Protein AF-A0A1M3NHZ6-F1 (afdb_monomer)

Nearest PDB structures (foldseek):
  5gaj-assembly1_A  TM=6.232E-01  e=2.654E-01  synthetic construct
  7aoi-assembly1_XB  TM=3.826E-01  e=7.690E-02  Trypanosoma brucei
  3gfp-assembly1_A  TM=5.502E-01  e=5.438E-01  Saccharomyces cerevisiae
  8om7-assembly1_A  TM=4.793E-01  e=1.114E+00  Homo sapiens

Foldseek 3Di:
DAQLVVLVVQQEDSLLSVLVRVVLQDFFAEEEEEEAPPLCSVVNLVSSCVHRVAAEDEADDALVSVLVVLVVRLRGRHYYYYYDNDQVCPVVVNVVRVNDLVSLLSRFYKYKYWWWFAWQPVDPDPGTHIYIFIAGSVRHTRRDALQVVLVVCCVVNGGPLVRCVVTHPPND

Sequence (172 aa):
MTLHEELTNLGVMPEAATALQSAAARRAGMLIICGPAGVGKTTVAELVERYTGMRRLGDLRTQEEIVEVLRLAEGEAVVGVVRSGESFGLSSRWRDMDIPNELVERASVMTVTLRRLPKAPAFNATKDLLLAEVLGTDHAPLAGSLAEQAKTLVSAGLVTDEAARFHVPGYE

pLDDT: mean 89.76, std 8.9, range [50.12, 98.0]

Secondary structure (DSSP, 8-state):
--HHHHHHHTT--HHHHHHHHHHH--SSEEEEEE-STTS-HHHHHHHHHHHH-PEEEEEE-SHHHHHHHHHHHTTSEEEEEE--SSGGGHHHHHHHTT--HHHHHHTT-EEEEEEEEPPPTTS--SS-EEEEEEE-TTS-BSS--HHHHHHHHHHTTSS-HHHHHHHSTT--

Structure (mmCIF, N/CA/C/O backbone):
data_AF-A0A1M3NHZ6-F1
#
_entry.id   AF-A0A1M3NHZ6-F1
#
loop_
_atom_site.group_PDB
_atom_site.id
_atom_site.type_symbol
_atom_site.label_atom_id
_atom_site.label_alt_id
_atom_site.label_comp_id
_atom_site.label_asym_id
_atom_site.label_entity_id
_atom_site.label_seq_id
_atom_site.pdbx_PDB_ins_code
_atom_site.Cartn_x
_atom_site.Cartn_y
_atom_site.Cartn_z
_atom_site.occupancy
_atom_site.B_iso_or_equiv
_atom_site.auth_seq_id
_atom_site.auth_comp_id
_atom_site.auth_asym_id
_atom_site.auth_atom_id
_atom_site.pdbx_PDB_model_num
ATOM 1 N N . MET A 1 1 ? -17.258 -4.150 -13.089 1.00 77.44 1 MET A N 1
ATOM 2 C CA . MET A 1 1 ? -15.829 -3.842 -12.949 1.00 77.44 1 MET A CA 1
ATOM 3 C C . MET A 1 1 ? -15.465 -3.982 -11.484 1.00 77.44 1 MET A C 1
ATOM 5 O O . MET A 1 1 ? -16.181 -3.423 -10.658 1.00 77.44 1 MET A O 1
ATOM 9 N N . THR A 1 2 ? -14.470 -4.798 -11.159 1.00 93.31 2 THR A N 1
ATOM 10 C CA . THR A 1 2 ? -14.018 -5.077 -9.785 1.00 93.31 2 THR A CA 1
ATOM 11 C C . THR A 1 2 ? -12.770 -4.264 -9.437 1.00 93.31 2 THR A C 1
ATOM 13 O O . THR A 1 2 ? -12.107 -3.726 -10.325 1.00 93.31 2 THR A O 1
ATOM 16 N N . LEU A 1 3 ? -12.423 -4.190 -8.145 1.00 95.88 3 LEU A N 1
ATOM 17 C CA . LEU A 1 3 ? -11.155 -3.592 -7.713 1.00 95.88 3 LEU A CA 1
ATOM 18 C C . LEU A 1 3 ? -9.961 -4.323 -8.343 1.00 95.88 3 LEU A C 1
ATOM 20 O O . LEU A 1 3 ? -9.038 -3.675 -8.827 1.00 95.88 3 LEU A O 1
ATOM 24 N N . HIS A 1 4 ? -9.999 -5.658 -8.371 1.00 95.81 4 HIS A N 1
ATOM 25 C CA . HIS A 1 4 ? -8.975 -6.484 -9.005 1.00 95.81 4 HIS A CA 1
ATOM 26 C C . HIS A 1 4 ? -8.746 -6.087 -10.471 1.00 95.81 4 HIS A C 1
ATOM 28 O O . HIS A 1 4 ? -7.614 -5.793 -10.845 1.00 95.81 4 HIS A O 1
ATOM 34 N N . GLU A 1 5 ? -9.812 -6.004 -11.274 1.00 95.19 5 GLU A N 1
ATOM 35 C CA . GLU A 1 5 ? -9.722 -5.633 -12.696 1.00 95.19 5 GLU A CA 1
ATOM 36 C C . GLU A 1 5 ? -9.070 -4.254 -12.889 1.00 95.19 5 GLU A C 1
ATOM 38 O O . GLU A 1 5 ? -8.181 -4.098 -13.727 1.00 95.19 5 GLU A O 1
ATOM 43 N N . GLU A 1 6 ? -9.444 -3.261 -12.080 1.00 95.38 6 GLU A N 1
ATOM 44 C CA . GLU A 1 6 ? -8.861 -1.917 -12.165 1.00 95.38 6 GLU A CA 1
ATOM 45 C C . GLU A 1 6 ? -7.396 -1.860 -11.733 1.00 95.38 6 GLU A C 1
ATOM 47 O O . GLU A 1 6 ? -6.594 -1.157 -12.351 1.00 95.38 6 GLU A O 1
ATOM 52 N N . LEU A 1 7 ? -7.013 -2.608 -10.698 1.00 94.75 7 LEU A N 1
ATOM 53 C CA . LEU A 1 7 ? -5.616 -2.701 -1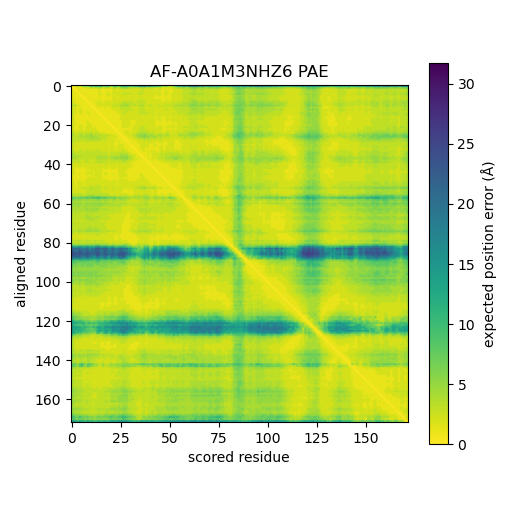0.274 1.00 94.75 7 LEU A CA 1
ATOM 54 C C . LEU A 1 7 ? -4.761 -3.357 -11.358 1.00 94.75 7 LEU A C 1
ATOM 56 O O . LEU A 1 7 ? -3.682 -2.854 -11.678 1.00 94.75 7 LEU A O 1
ATOM 60 N N . THR A 1 8 ? -5.254 -4.424 -11.983 1.00 92.62 8 THR A N 1
ATOM 61 C CA . THR A 1 8 ? -4.568 -5.057 -13.113 1.00 92.62 8 THR A CA 1
ATOM 62 C C . THR A 1 8 ? -4.462 -4.106 -14.310 1.00 92.62 8 THR A C 1
ATOM 64 O O . THR A 1 8 ? -3.395 -4.013 -14.915 1.00 92.62 8 THR A O 1
ATOM 67 N N . ASN A 1 9 ? -5.485 -3.286 -14.588 1.00 90.19 9 ASN A N 1
ATOM 68 C CA . ASN A 1 9 ? -5.430 -2.223 -15.608 1.00 90.19 9 ASN A CA 1
ATOM 69 C C . ASN A 1 9 ? -4.406 -1.110 -15.290 1.00 90.19 9 ASN A C 1
ATOM 71 O O . ASN A 1 9 ? -3.936 -0.406 -16.195 1.00 90.19 9 ASN A O 1
ATOM 75 N N . LEU A 1 10 ? -4.052 -0.927 -14.014 1.00 88.75 10 LEU A N 1
ATOM 76 C CA . LEU A 1 10 ? -2.955 -0.058 -13.573 1.00 88.75 10 LEU A CA 1
ATOM 77 C C . LEU A 1 10 ? -1.573 -0.725 -13.646 1.00 88.75 10 LEU A C 1
ATOM 79 O O . LEU A 1 10 ? -0.576 -0.056 -13.372 1.00 88.75 10 LEU A O 1
ATOM 83 N N . GLY A 1 11 ? -1.502 -1.998 -14.040 1.00 87.75 11 GLY A N 1
ATOM 84 C CA . GLY A 1 11 ? -0.262 -2.761 -14.144 1.00 87.75 11 GLY A CA 1
ATOM 85 C C . GLY A 1 11 ? 0.144 -3.473 -12.855 1.00 87.75 11 GLY A C 1
ATOM 86 O O . GLY A 1 11 ? 1.319 -3.813 -12.726 1.00 87.75 11 GLY A O 1
ATOM 87 N N . VAL A 1 12 ? -0.787 -3.676 -11.912 1.00 91.88 12 VAL A N 1
ATOM 88 C CA . VAL A 1 12 ? -0.578 -4.522 -10.726 1.00 91.88 12 VAL A CA 1
ATOM 89 C C . VAL A 1 12 ? -0.678 -5.994 -11.107 1.00 91.88 12 VAL A C 1
ATOM 91 O O . VAL A 1 12 ? -1.602 -6.393 -11.816 1.00 91.88 12 VAL A O 1
ATOM 94 N N . MET A 1 13 ? 0.262 -6.809 -10.619 1.00 90.12 13 MET A N 1
ATOM 95 C CA . MET A 1 13 ? 0.233 -8.256 -10.844 1.00 90.12 13 MET A CA 1
ATOM 96 C C . MET A 1 13 ? -1.063 -8.879 -10.286 1.00 90.12 13 MET A C 1
ATOM 98 O O . MET A 1 13 ? -1.511 -8.466 -9.211 1.00 90.12 13 MET A O 1
ATOM 102 N N . PRO A 1 14 ? -1.679 -9.862 -10.971 1.00 91.81 14 PRO A N 1
ATOM 103 C CA . PRO A 1 14 ? -2.973 -10.426 -10.570 1.00 91.81 14 PRO A CA 1
ATOM 104 C C . PRO A 1 14 ? -3.022 -10.960 -9.131 1.00 91.81 14 PRO A C 1
ATOM 106 O O . PRO A 1 14 ? -4.024 -10.789 -8.433 1.00 91.81 14 PRO A O 1
ATOM 109 N N . GLU A 1 15 ? -1.941 -11.571 -8.653 1.00 92.69 15 GLU A N 1
ATOM 110 C CA . GLU A 1 15 ? -1.830 -12.116 -7.298 1.00 92.69 15 GLU A CA 1
ATOM 111 C C . GLU A 1 15 ? -1.852 -10.988 -6.258 1.00 92.69 15 GLU A C 1
ATOM 113 O O . GLU A 1 15 ? -2.605 -11.041 -5.285 1.00 92.69 15 GLU A O 1
ATOM 118 N N . ALA A 1 16 ? -1.101 -9.912 -6.507 1.00 94.00 16 ALA A N 1
ATOM 119 C CA . ALA A 1 16 ? -1.094 -8.722 -5.662 1.00 94.00 16 ALA A CA 1
ATOM 120 C C . ALA A 1 16 ? -2.439 -7.976 -5.699 1.00 94.00 16 ALA A C 1
ATOM 122 O O . ALA A 1 16 ? -2.921 -7.517 -4.663 1.00 94.00 16 ALA A O 1
ATOM 123 N N . ALA A 1 17 ? -3.086 -7.897 -6.866 1.00 95.94 17 ALA A N 1
ATOM 124 C CA . ALA A 1 17 ? -4.421 -7.320 -7.011 1.00 95.94 17 ALA A CA 1
ATOM 125 C C . ALA A 1 17 ? -5.471 -8.126 -6.227 1.00 95.94 17 ALA A C 1
ATOM 127 O O . ALA A 1 17 ? -6.327 -7.548 -5.557 1.00 95.94 17 ALA A O 1
ATOM 128 N N . THR A 1 18 ? -5.374 -9.458 -6.254 1.00 96.44 18 THR A N 1
ATOM 129 C CA . THR A 1 18 ? -6.203 -10.360 -5.440 1.00 96.44 18 THR A CA 1
ATOM 130 C C . THR A 1 18 ? -5.969 -10.139 -3.949 1.00 96.44 18 THR A C 1
ATOM 132 O O . THR A 1 18 ? -6.935 -9.971 -3.207 1.00 96.44 18 THR A O 1
ATOM 135 N N . ALA A 1 19 ? -4.712 -10.074 -3.502 1.00 95.94 19 ALA A N 1
ATOM 136 C CA . ALA A 1 19 ? -4.391 -9.813 -2.101 1.00 95.94 19 ALA A CA 1
ATOM 137 C C . ALA A 1 19 ? -4.902 -8.445 -1.636 1.00 95.94 19 ALA A C 1
ATOM 139 O O . ALA A 1 19 ? -5.468 -8.348 -0.552 1.00 95.94 19 ALA A O 1
ATOM 140 N N . LEU A 1 20 ? -4.771 -7.401 -2.458 1.00 96.62 20 LEU A N 1
ATOM 141 C CA . LEU A 1 20 ? -5.256 -6.061 -2.127 1.00 96.62 20 LEU A CA 1
ATOM 142 C C . LEU A 1 20 ? -6.789 -6.019 -2.072 1.00 96.62 20 LEU A C 1
ATOM 144 O O . LEU A 1 20 ? -7.343 -5.430 -1.147 1.00 96.62 20 LEU A O 1
ATOM 148 N N . GLN A 1 21 ? -7.482 -6.691 -2.997 1.00 96.50 21 GLN A N 1
ATOM 149 C CA . GLN A 1 21 ? -8.941 -6.813 -2.953 1.00 96.50 21 GLN A CA 1
ATOM 150 C C . GLN A 1 21 ? -9.414 -7.557 -1.701 1.00 96.50 21 GLN A C 1
ATOM 152 O O . GLN A 1 21 ? -10.309 -7.073 -1.010 1.00 96.50 21 GLN A O 1
ATOM 157 N N . SER A 1 22 ? -8.803 -8.701 -1.386 1.00 94.94 22 SER A N 1
ATOM 158 C CA . SER A 1 22 ? -9.117 -9.478 -0.182 1.00 94.94 22 SER A CA 1
ATOM 159 C C . SER A 1 22 ? -8.814 -8.695 1.089 1.00 94.94 22 SER A C 1
ATOM 161 O O . SER A 1 22 ? -9.619 -8.692 2.014 1.00 94.94 22 SER A O 1
ATOM 163 N N . ALA A 1 23 ? -7.691 -7.973 1.115 1.00 95.12 23 ALA A N 1
ATOM 164 C CA . ALA A 1 23 ? -7.357 -7.071 2.198 1.00 95.12 23 ALA A CA 1
ATOM 165 C C . ALA A 1 23 ? -8.474 -6.031 2.350 1.00 95.12 23 ALA A C 1
ATOM 167 O O . ALA A 1 23 ? -9.058 -5.938 3.421 1.00 95.12 23 ALA A O 1
ATOM 168 N N . ALA A 1 24 ? -8.839 -5.306 1.296 1.00 95.75 24 ALA A N 1
ATOM 169 C CA . ALA A 1 24 ? -9.853 -4.257 1.356 1.00 95.75 24 ALA A CA 1
ATOM 170 C C . ALA A 1 24 ? -11.291 -4.758 1.632 1.00 95.75 24 ALA A C 1
ATOM 172 O O . ALA A 1 24 ? -12.156 -3.960 1.993 1.00 95.75 24 ALA A O 1
ATOM 173 N N . ALA A 1 25 ? -11.560 -6.061 1.511 1.00 93.44 25 ALA A N 1
ATOM 174 C CA . ALA A 1 25 ? -12.845 -6.685 1.824 1.00 93.44 25 ALA A CA 1
ATOM 175 C C . ALA A 1 25 ? -13.021 -6.925 3.338 1.00 93.44 25 ALA A C 1
ATOM 177 O O . ALA A 1 25 ? -13.111 -8.060 3.807 1.00 93.44 25 ALA A O 1
ATOM 178 N N . ARG A 1 26 ? -13.082 -5.844 4.123 1.00 92.88 26 ARG A N 1
ATOM 179 C CA . ARG A 1 26 ? -13.210 -5.889 5.590 1.00 92.88 26 ARG A CA 1
ATOM 180 C C . ARG A 1 26 ? -14.290 -4.940 6.107 1.00 92.88 26 ARG A C 1
ATOM 182 O O . ARG A 1 26 ? -14.584 -3.927 5.483 1.00 92.88 26 ARG A O 1
ATOM 189 N N . ARG A 1 27 ? -14.873 -5.265 7.268 1.00 94.12 27 ARG A N 1
ATOM 190 C CA . ARG A 1 27 ? -15.905 -4.434 7.929 1.00 94.12 27 ARG A CA 1
ATOM 191 C C . ARG A 1 27 ? -15.320 -3.342 8.827 1.00 94.12 27 ARG A C 1
ATOM 193 O O . ARG A 1 27 ? -15.955 -2.310 8.998 1.00 94.12 27 ARG A O 1
ATOM 200 N N . ALA A 1 28 ? -14.135 -3.589 9.374 1.00 97.38 28 ALA A N 1
ATOM 201 C CA . ALA A 1 28 ? -13.361 -2.662 10.187 1.00 97.38 28 ALA A CA 1
ATOM 202 C C . ALA A 1 28 ? -11.866 -2.885 9.926 1.00 97.38 2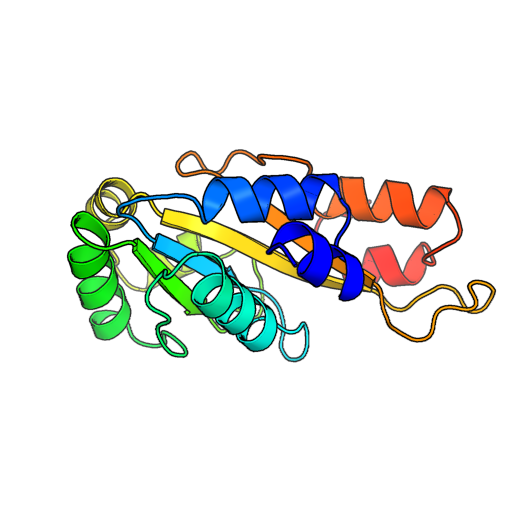8 ALA A C 1
ATOM 204 O O . ALA A 1 28 ? -11.481 -3.913 9.358 1.00 97.38 28 ALA A O 1
ATOM 205 N N . GLY A 1 29 ? -11.044 -1.927 10.328 1.00 97.50 29 GLY A N 1
ATOM 206 C CA . GLY A 1 29 ? -9.593 -1.978 10.251 1.00 97.50 29 GLY A CA 1
ATOM 207 C C . GLY A 1 29 ? -9.005 -1.080 9.168 1.00 97.50 29 GLY A C 1
ATOM 208 O O . GLY A 1 29 ? -9.693 -0.584 8.270 1.00 97.50 29 GLY A O 1
ATOM 209 N N . MET A 1 30 ? -7.692 -0.884 9.235 1.00 96.31 30 MET A N 1
ATOM 210 C CA . MET A 1 30 ? -6.992 0.108 8.424 1.00 96.31 30 MET A CA 1
ATOM 211 C C . MET A 1 30 ? -6.177 -0.518 7.289 1.00 96.31 30 MET A C 1
ATOM 213 O O . MET A 1 30 ? -5.438 -1.484 7.478 1.00 96.31 30 MET A O 1
ATOM 217 N N . LEU A 1 31 ? -6.284 0.046 6.086 1.00 95.94 31 LEU A N 1
ATOM 218 C CA . LEU A 1 31 ? -5.346 -0.196 4.990 1.00 95.94 31 LEU A CA 1
ATOM 219 C C . LEU A 1 31 ? -4.471 1.045 4.809 1.00 95.94 31 LEU A C 1
ATOM 221 O O . LEU A 1 31 ? -4.989 2.138 4.585 1.00 95.94 31 LEU A O 1
ATOM 225 N N . ILE A 1 32 ? -3.153 0.895 4.879 1.00 93.94 32 ILE A N 1
ATOM 226 C CA . ILE A 1 32 ? -2.220 1.995 4.610 1.00 93.94 32 ILE A CA 1
ATOM 227 C C . ILE A 1 32 ? -1.511 1.758 3.305 1.00 93.94 32 ILE A C 1
ATOM 229 O O . ILE A 1 32 ? -0.891 0.720 3.122 1.00 93.94 32 ILE A O 1
ATOM 233 N N . ILE A 1 33 ? -1.524 2.762 2.439 1.00 93.75 33 ILE A N 1
ATOM 234 C CA . ILE A 1 33 ? -0.774 2.741 1.192 1.00 93.75 33 ILE A CA 1
ATOM 235 C C . ILE A 1 33 ? 0.470 3.617 1.342 1.00 93.75 33 ILE A C 1
ATOM 237 O O . ILE A 1 33 ? 0.381 4.815 1.628 1.00 93.75 33 ILE A O 1
ATOM 241 N N . CYS A 1 34 ? 1.644 3.030 1.124 1.00 90.62 34 CYS A N 1
ATOM 242 C CA . CYS A 1 34 ? 2.940 3.688 1.264 1.00 90.62 34 CYS A CA 1
ATOM 243 C C . CYS A 1 34 ? 3.849 3.446 0.044 1.00 90.62 34 CYS A C 1
ATOM 245 O O . CYS A 1 34 ? 3.525 2.693 -0.876 1.00 90.62 34 CYS A O 1
ATOM 247 N N . GLY A 1 35 ? 4.977 4.161 -0.005 1.00 88.94 35 GLY A N 1
ATOM 248 C CA . GLY A 1 35 ? 5.934 4.139 -1.115 1.00 88.94 35 GLY A CA 1
ATOM 249 C C . GLY A 1 35 ? 6.331 5.539 -1.617 1.00 88.94 35 GLY A C 1
ATOM 250 O O . GLY A 1 35 ? 5.738 6.540 -1.192 1.00 88.94 35 GLY A O 1
ATOM 251 N N . PRO A 1 36 ? 7.300 5.633 -2.551 1.00 87.12 36 PRO A N 1
ATOM 252 C CA . PRO A 1 36 ? 7.871 6.889 -3.031 1.00 87.12 36 PRO A CA 1
ATOM 253 C C . PRO A 1 36 ? 6.850 7.864 -3.630 1.00 87.12 36 PRO A C 1
ATOM 255 O O . PRO A 1 36 ? 5.691 7.534 -3.907 1.00 87.12 36 PRO A O 1
ATOM 258 N N . ALA A 1 37 ? 7.268 9.111 -3.839 1.00 86.19 37 ALA A N 1
ATOM 259 C CA . ALA A 1 37 ? 6.465 10.081 -4.580 1.00 86.19 37 ALA A CA 1
ATOM 260 C C . ALA A 1 37 ? 6.188 9.583 -6.015 1.00 86.19 37 ALA A C 1
ATOM 262 O O . ALA A 1 37 ? 7.006 8.889 -6.608 1.00 86.19 37 ALA A O 1
ATOM 263 N N . GLY A 1 38 ? 5.012 9.905 -6.564 1.00 86.88 38 GLY A N 1
ATOM 264 C CA . GLY A 1 38 ? 4.665 9.578 -7.956 1.00 86.88 38 GLY A CA 1
ATOM 265 C C . GLY A 1 38 ? 4.277 8.119 -8.251 1.00 86.88 38 GLY A C 1
ATOM 266 O O . GLY A 1 38 ? 3.859 7.824 -9.366 1.00 86.88 38 GLY A O 1
ATOM 267 N N . VAL A 1 39 ? 4.326 7.195 -7.282 1.00 89.75 39 VAL A N 1
ATOM 268 C CA . VAL A 1 39 ? 3.989 5.777 -7.555 1.00 89.75 39 VAL A CA 1
ATOM 269 C C . VAL A 1 39 ? 2.487 5.502 -7.723 1.00 89.75 39 VAL A C 1
ATOM 271 O O . VAL A 1 39 ? 2.125 4.463 -8.261 1.00 89.75 39 VAL A O 1
ATOM 274 N N . GLY A 1 40 ? 1.608 6.441 -7.351 1.00 91.38 40 GLY A N 1
ATOM 275 C CA . GLY A 1 40 ? 0.150 6.302 -7.515 1.00 91.38 40 GLY A CA 1
ATOM 276 C C . GLY A 1 40 ? -0.619 5.908 -6.248 1.00 91.38 40 GLY A C 1
ATOM 277 O O . GLY A 1 40 ? -1.719 5.380 -6.348 1.00 91.38 40 GLY A O 1
ATOM 278 N N . LYS A 1 41 ? -0.073 6.177 -5.052 1.00 93.25 41 LYS A N 1
ATOM 279 C CA . LYS A 1 41 ? -0.713 5.838 -3.762 1.00 93.25 41 LYS A CA 1
ATOM 280 C C . LYS A 1 41 ? -2.148 6.357 -3.637 1.00 93.25 41 LYS A C 1
ATOM 282 O O . LYS A 1 41 ? -3.046 5.593 -3.307 1.00 93.25 41 LYS A O 1
ATOM 287 N N . THR A 1 42 ? -2.358 7.640 -3.935 1.00 93.69 42 THR A N 1
ATOM 288 C CA . THR A 1 42 ? -3.681 8.279 -3.878 1.00 93.69 42 THR A CA 1
ATOM 289 C C . THR A 1 42 ? -4.648 7.645 -4.872 1.00 93.69 42 THR A C 1
ATOM 291 O O . THR A 1 42 ? -5.777 7.353 -4.506 1.00 93.69 42 THR A O 1
ATOM 294 N N . THR A 1 43 ? -4.180 7.332 -6.084 1.00 94.81 43 THR A N 1
ATOM 295 C CA . THR A 1 43 ? -4.978 6.635 -7.100 1.00 94.81 43 THR A CA 1
ATOM 296 C C . THR A 1 43 ? -5.434 5.262 -6.610 1.00 94.81 43 THR A C 1
ATOM 298 O O . THR A 1 43 ? -6.604 4.925 -6.744 1.00 94.81 43 THR A O 1
ATOM 301 N N . VAL A 1 44 ? -4.547 4.477 -5.989 1.00 95.88 44 VAL A N 1
ATOM 302 C CA . VAL A 1 44 ? -4.928 3.173 -5.423 1.00 95.88 44 VAL A CA 1
ATOM 303 C C . VAL A 1 44 ? -5.894 3.342 -4.242 1.00 95.88 44 VAL A C 1
ATOM 305 O O . VAL A 1 44 ? -6.869 2.602 -4.164 1.00 95.88 44 VAL A O 1
ATOM 308 N N . ALA A 1 45 ? -5.697 4.338 -3.371 1.00 96.69 45 ALA A N 1
ATOM 309 C CA . ALA A 1 45 ? -6.626 4.625 -2.270 1.00 96.69 45 ALA A CA 1
ATOM 310 C C . ALA A 1 45 ? -8.038 4.975 -2.775 1.00 96.69 45 ALA A C 1
ATOM 312 O O . ALA A 1 45 ? -9.027 4.511 -2.215 1.00 96.69 45 ALA A O 1
ATOM 313 N N . GLU A 1 46 ? -8.133 5.777 -3.838 1.00 96.62 46 GLU A N 1
ATOM 314 C CA . GLU A 1 46 ? -9.400 6.146 -4.483 1.00 96.62 46 GLU A CA 1
ATOM 315 C C . GLU A 1 46 ? -10.104 4.938 -5.107 1.00 96.62 46 GLU A C 1
ATOM 317 O O . GLU A 1 46 ? -11.327 4.830 -5.022 1.00 96.62 46 GLU A O 1
ATOM 322 N N . LEU A 1 47 ? -9.351 4.014 -5.716 1.00 97.12 47 LEU A N 1
ATOM 323 C CA . LEU A 1 47 ? -9.917 2.760 -6.212 1.00 97.12 47 LEU A CA 1
ATOM 324 C C . LEU A 1 47 ? -10.450 1.905 -5.059 1.00 97.12 47 LEU A C 1
ATOM 326 O O . LEU A 1 47 ? -11.569 1.406 -5.150 1.00 97.12 47 LEU A O 1
ATOM 330 N N . VAL A 1 48 ? -9.694 1.768 -3.968 1.00 97.44 48 VAL A N 1
ATOM 331 C CA . VAL A 1 48 ? -10.145 1.025 -2.782 1.00 97.44 48 VAL A CA 1
ATOM 332 C C . VAL A 1 48 ? -11.470 1.592 -2.272 1.00 97.44 48 VAL A C 1
ATOM 334 O O . VAL A 1 48 ? -12.451 0.859 -2.210 1.00 97.44 48 VAL A O 1
ATOM 337 N N . GLU A 1 49 ? -11.547 2.898 -2.016 1.00 96.88 49 GLU A N 1
ATOM 338 C CA . GLU A 1 49 ? -12.786 3.562 -1.586 1.00 96.88 49 GLU A CA 1
ATOM 339 C C . GLU A 1 49 ? -13.952 3.305 -2.542 1.00 96.88 49 GLU A C 1
ATOM 341 O O . GLU A 1 49 ? -15.024 2.867 -2.120 1.00 96.88 49 GLU A O 1
ATOM 346 N N . ARG A 1 50 ? -13.732 3.523 -3.842 1.00 96.69 50 ARG A N 1
ATOM 347 C CA . ARG A 1 50 ? -14.768 3.380 -4.869 1.00 96.69 50 ARG A CA 1
ATOM 348 C C . ARG A 1 50 ? -15.349 1.969 -4.936 1.00 96.69 50 ARG A C 1
ATOM 350 O O . ARG A 1 50 ? -16.544 1.832 -5.182 1.00 96.69 50 ARG A O 1
ATOM 357 N N . TYR A 1 51 ? -14.516 0.941 -4.786 1.00 96.69 51 TYR A N 1
ATOM 358 C CA . TYR A 1 51 ? -14.918 -0.446 -5.039 1.00 96.69 51 TYR A CA 1
ATOM 359 C C . TYR A 1 51 ? -15.239 -1.254 -3.783 1.00 96.69 51 TYR A C 1
ATOM 361 O O . TYR A 1 51 ? -15.911 -2.276 -3.903 1.00 96.69 51 TYR A O 1
ATOM 369 N N . THR A 1 52 ? -14.791 -0.832 -2.599 1.00 95.25 52 THR A N 1
ATOM 370 C CA . THR A 1 52 ? -15.057 -1.564 -1.347 1.00 95.25 52 THR A CA 1
ATOM 371 C C . THR A 1 52 ? -15.887 -0.777 -0.343 1.00 95.25 52 THR A C 1
ATOM 373 O O . THR A 1 52 ? -16.359 -1.355 0.632 1.00 95.25 52 THR A O 1
ATOM 376 N N . GLY A 1 53 ? -16.089 0.525 -0.565 1.00 92.88 53 GLY A N 1
ATOM 377 C CA . GLY A 1 53 ? -16.783 1.400 0.378 1.00 92.88 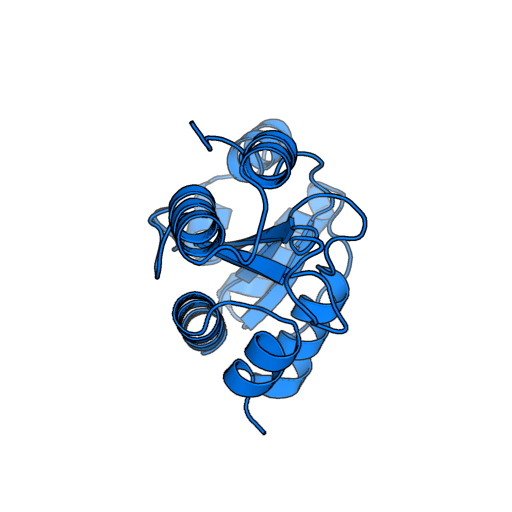53 GLY A CA 1
ATOM 378 C C . GLY A 1 53 ? -15.961 1.729 1.626 1.00 92.88 53 GLY A C 1
ATOM 379 O O . GLY A 1 53 ? -16.489 2.355 2.543 1.00 92.88 53 GLY A O 1
ATOM 380 N N . MET A 1 54 ? -14.682 1.334 1.675 1.00 96.81 54 MET A N 1
ATOM 381 C CA . MET A 1 54 ? -13.767 1.792 2.719 1.00 96.81 54 MET A CA 1
ATOM 382 C C . MET A 1 54 ? -13.677 3.315 2.694 1.00 96.81 54 MET A C 1
ATOM 384 O O . MET A 1 54 ? -13.491 3.923 1.640 1.00 96.81 54 MET A O 1
ATOM 388 N N . ARG A 1 55 ? -13.751 3.942 3.864 1.00 97.06 55 ARG A N 1
ATOM 389 C CA . ARG A 1 55 ? -13.640 5.394 3.973 1.00 97.06 55 ARG A CA 1
ATOM 390 C C . ARG A 1 55 ? -12.206 5.816 3.685 1.00 97.06 55 ARG A C 1
ATOM 392 O O . ARG A 1 55 ? -11.286 5.442 4.418 1.00 97.06 55 ARG A O 1
ATOM 399 N N . ARG A 1 56 ? -12.000 6.617 2.639 1.00 96.31 56 ARG A N 1
ATOM 400 C CA . ARG A 1 56 ? -10.675 7.160 2.351 1.00 96.31 56 ARG A CA 1
ATOM 401 C C . ARG A 1 56 ? -10.342 8.308 3.284 1.00 96.31 56 ARG A C 1
ATOM 403 O O . ARG A 1 56 ? -11.117 9.238 3.491 1.00 96.31 56 ARG A O 1
ATOM 410 N N . LEU A 1 57 ? -9.134 8.240 3.802 1.00 92.56 57 LEU A N 1
ATOM 411 C CA . LEU A 1 57 ? -8.485 9.263 4.589 1.00 92.56 57 LEU A CA 1
ATOM 412 C C . LEU A 1 57 ? -7.425 9.940 3.719 1.00 92.56 57 LEU A C 1
ATOM 414 O O . LEU A 1 57 ? -6.952 9.382 2.724 1.00 92.56 57 LEU A O 1
ATOM 418 N N . GLY A 1 58 ? -7.088 11.179 4.066 1.00 84.06 58 GLY A N 1
ATOM 419 C CA . GLY A 1 58 ? -6.081 11.952 3.347 1.00 84.06 58 GLY A CA 1
ATOM 420 C C . GLY A 1 58 ? -4.655 11.419 3.531 1.00 84.06 58 GLY A C 1
ATOM 421 O O . GLY A 1 58 ? -4.418 10.292 3.969 1.00 84.06 58 GLY A O 1
ATOM 422 N N . ASP A 1 59 ? -3.688 12.274 3.200 1.00 87.81 59 ASP A N 1
ATOM 423 C CA . ASP A 1 59 ? -2.292 12.048 3.573 1.00 87.81 59 ASP A CA 1
ATOM 424 C C . ASP A 1 59 ? -2.163 12.159 5.101 1.00 87.81 59 ASP A C 1
ATOM 426 O O . ASP A 1 59 ? -2.295 13.261 5.629 1.00 87.81 59 ASP A O 1
ATOM 430 N N . LEU A 1 60 ? -1.862 11.058 5.790 1.00 89.00 60 LEU A N 1
ATOM 431 C CA . LEU A 1 60 ? -1.613 11.048 7.236 1.00 89.00 60 LEU A CA 1
ATOM 432 C C . LEU A 1 60 ? -0.175 11.493 7.511 1.00 89.00 60 LEU A C 1
ATOM 434 O O . LEU A 1 60 ? 0.774 10.923 6.953 1.00 89.00 60 LEU A O 1
ATOM 438 N N . ARG A 1 61 ? -0.001 12.537 8.327 1.00 84.44 61 ARG A N 1
ATOM 439 C CA . ARG A 1 61 ? 1.285 13.231 8.498 1.00 84.44 61 ARG A CA 1
ATOM 440 C C . ARG A 1 61 ? 1.714 13.349 9.946 1.00 84.44 61 ARG A C 1
ATOM 442 O O . ARG A 1 61 ? 2.912 13.237 10.207 1.00 84.44 61 ARG A O 1
ATOM 449 N N . THR A 1 62 ? 0.779 13.608 10.851 1.00 88.31 62 THR A N 1
ATOM 450 C CA . THR A 1 62 ? 1.079 13.846 12.266 1.00 88.31 62 THR A CA 1
ATOM 451 C C . THR A 1 62 ? 0.757 12.623 13.119 1.00 88.31 62 THR A C 1
ATOM 453 O O . THR A 1 62 ? -0.006 11.744 12.719 1.00 88.31 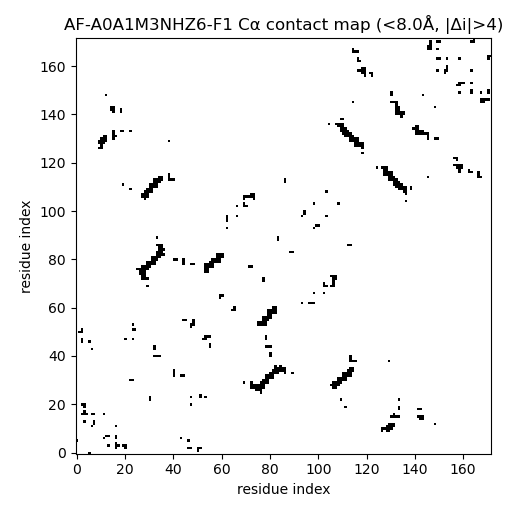62 THR A O 1
ATOM 456 N N . GLN A 1 63 ? 1.362 12.554 14.306 1.00 91.25 63 GLN A N 1
ATOM 457 C CA . GLN A 1 63 ? 1.067 11.503 15.282 1.00 91.25 63 GLN A CA 1
ATOM 458 C C . GLN A 1 63 ? -0.404 11.549 15.701 1.00 91.25 63 GLN A C 1
ATOM 460 O O . GLN A 1 63 ? -1.060 10.513 15.731 1.00 91.25 63 GLN A O 1
ATOM 465 N N . GLU A 1 64 ? -0.926 12.746 15.969 1.00 92.38 64 GLU A N 1
ATOM 466 C CA . GLU A 1 64 ? -2.316 12.968 16.374 1.00 92.38 64 GLU A CA 1
ATOM 467 C C . GLU A 1 64 ? -3.301 12.442 15.321 1.00 92.38 64 GLU A C 1
ATOM 469 O O . GLU A 1 64 ? -4.160 11.626 15.650 1.00 92.38 64 GLU A O 1
ATOM 474 N N . GLU A 1 65 ? -3.107 12.803 14.044 1.00 91.94 65 GLU A N 1
ATOM 475 C CA . GLU A 1 65 ? -3.928 12.318 12.925 1.00 91.94 65 GLU A CA 1
ATOM 476 C C . GLU A 1 65 ? -3.924 10.788 12.843 1.00 91.94 65 GLU A C 1
ATOM 478 O O . GLU A 1 65 ? -4.967 10.161 12.660 1.00 91.94 65 GLU A O 1
ATOM 483 N N . ILE A 1 66 ? -2.747 10.168 12.977 1.00 92.50 66 ILE A N 1
ATOM 484 C CA . ILE A 1 66 ? -2.621 8.712 12.896 1.00 92.50 66 ILE A CA 1
ATOM 485 C C . ILE A 1 66 ? -3.322 8.046 14.082 1.00 92.50 66 ILE A C 1
ATOM 487 O O . ILE A 1 66 ? -4.065 7.089 13.885 1.00 92.50 66 ILE A O 1
ATOM 491 N N . VAL A 1 67 ? -3.138 8.552 15.302 1.00 94.88 67 VAL A N 1
ATOM 492 C CA . VAL A 1 67 ? -3.771 8.001 16.510 1.00 94.88 67 VAL A CA 1
ATOM 493 C C . VAL A 1 67 ? -5.297 8.089 16.434 1.00 94.88 67 VAL A C 1
ATOM 495 O O . VAL A 1 67 ? -5.981 7.123 16.776 1.00 94.88 67 VAL A O 1
ATOM 498 N N . GLU A 1 68 ? -5.847 9.214 15.978 1.00 94.69 68 GLU A N 1
ATOM 499 C CA . GLU A 1 68 ? -7.293 9.372 15.779 1.00 94.69 68 GLU A CA 1
ATOM 500 C C . GLU A 1 68 ? -7.838 8.368 14.763 1.00 94.69 68 GLU A C 1
ATOM 502 O O . GLU A 1 68 ? -8.856 7.714 14.998 1.00 94.69 68 GLU A O 1
ATOM 507 N N . VAL A 1 69 ? -7.122 8.197 13.657 1.00 94.81 69 VAL A N 1
ATOM 508 C CA . VAL A 1 69 ? -7.493 7.270 12.592 1.00 94.81 69 VAL A CA 1
ATOM 509 C C . VAL A 1 69 ? -7.404 5.812 13.031 1.00 94.81 69 VAL A C 1
ATOM 511 O O . VAL A 1 69 ? -8.277 5.026 12.673 1.00 94.81 69 VAL A O 1
ATOM 514 N N . LEU A 1 70 ? -6.398 5.438 13.822 1.00 95.94 70 LEU A N 1
ATOM 515 C CA . LEU A 1 70 ? -6.287 4.086 14.368 1.00 95.94 70 LEU A CA 1
ATOM 516 C C . LEU A 1 70 ? -7.482 3.757 15.267 1.00 95.94 70 LEU A C 1
ATOM 518 O O . LEU A 1 70 ? -8.061 2.684 15.137 1.00 95.94 70 LEU A O 1
ATOM 522 N N . ARG A 1 71 ? -7.916 4.701 16.110 1.00 96.62 71 ARG A N 1
ATOM 523 C CA . ARG A 1 71 ? -9.123 4.528 16.936 1.00 96.62 71 ARG A CA 1
ATOM 524 C C . ARG A 1 71 ? -10.386 4.397 16.090 1.00 96.62 71 ARG A C 1
ATOM 526 O O . ARG A 1 71 ? -11.230 3.559 16.385 1.00 96.62 71 ARG A O 1
ATOM 533 N N . LEU A 1 72 ? -10.512 5.202 15.033 1.00 96.50 72 LEU A N 1
ATOM 534 C CA . LEU A 1 72 ? -11.618 5.097 14.077 1.00 96.50 72 LEU A CA 1
ATOM 535 C C . LEU A 1 72 ? -11.642 3.715 13.404 1.00 96.50 72 LEU A C 1
ATOM 537 O O . LEU A 1 72 ? -12.702 3.105 13.265 1.00 96.50 72 LEU A O 1
ATOM 541 N N . ALA A 1 73 ? -10.468 3.206 13.030 1.00 97.50 73 ALA A N 1
ATOM 542 C CA . ALA A 1 73 ? -10.311 1.929 12.351 1.00 97.50 73 ALA A CA 1
ATOM 543 C C . ALA A 1 73 ? -10.740 0.717 13.197 1.00 97.50 73 ALA A C 1
ATOM 545 O O . ALA A 1 73 ? -11.056 -0.325 12.631 1.00 97.50 73 ALA A O 1
ATOM 546 N N . GLU A 1 74 ? -10.799 0.831 14.529 1.00 96.88 74 GLU A N 1
ATOM 547 C CA . GLU A 1 74 ? -11.309 -0.244 15.399 1.00 96.88 74 GLU A CA 1
ATOM 548 C C . GLU A 1 74 ? -12.790 -0.573 15.100 1.00 96.88 74 GLU A C 1
ATOM 550 O O . GLU A 1 74 ? -13.224 -1.710 15.287 1.00 96.88 74 GLU A O 1
ATOM 555 N N . GLY A 1 75 ? -13.568 0.403 14.608 1.00 96.88 75 GLY A N 1
ATOM 556 C CA . GLY A 1 75 ? -14.993 0.245 14.284 1.00 96.88 75 GLY A CA 1
ATOM 557 C C . GLY A 1 75 ? -15.357 0.437 12.808 1.00 96.88 75 GLY A C 1
ATOM 558 O O . GLY A 1 75 ? -16.423 -0.012 12.387 1.00 96.88 75 GLY A O 1
ATOM 559 N N . GLU A 1 76 ? -14.493 1.076 12.017 1.00 97.44 76 GLU A N 1
ATOM 560 C CA . GLU A 1 76 ? -14.739 1.400 10.607 1.00 97.44 76 GLU A CA 1
ATOM 561 C C . GLU A 1 76 ? -13.619 0.884 9.699 1.00 97.44 76 GLU A C 1
ATOM 563 O O . GLU A 1 76 ? -12.450 0.835 10.074 1.00 97.44 76 GLU A O 1
ATOM 568 N N . ALA A 1 77 ? -13.962 0.499 8.469 1.00 98.00 77 ALA A N 1
ATOM 569 C CA . ALA A 1 77 ? -12.967 0.138 7.467 1.00 98.00 77 ALA A CA 1
ATOM 570 C C . ALA A 1 77 ? -12.449 1.408 6.777 1.00 98.00 77 ALA A C 1
ATOM 572 O O . ALA A 1 77 ? -13.197 2.091 6.071 1.00 98.00 77 ALA A O 1
ATOM 573 N N . VAL A 1 78 ? -11.168 1.723 6.966 1.00 97.94 78 VAL A N 1
ATOM 574 C CA . VAL A 1 78 ? -10.561 2.976 6.488 1.00 97.94 78 VAL A CA 1
ATOM 575 C C . VAL A 1 78 ? -9.311 2.724 5.651 1.00 97.94 78 VAL A C 1
ATOM 577 O O . VAL A 1 78 ? -8.539 1.804 5.923 1.00 97.94 78 VAL A O 1
ATOM 580 N N . VAL A 1 79 ? -9.088 3.545 4.625 1.00 97.62 79 VAL A N 1
ATOM 581 C CA . VAL A 1 79 ? -7.877 3.502 3.791 1.00 97.62 79 VAL A CA 1
ATOM 582 C C . VAL A 1 79 ? -7.159 4.844 3.835 1.00 97.62 79 VAL A C 1
ATOM 584 O O . VAL A 1 79 ? -7.754 5.873 3.542 1.00 97.62 79 VAL A O 1
ATOM 587 N N . GLY A 1 80 ? -5.881 4.850 4.203 1.00 93.94 80 GLY A N 1
ATOM 588 C CA . GLY A 1 80 ? -5.060 6.059 4.302 1.00 93.94 80 GLY A CA 1
ATOM 589 C C . GLY A 1 80 ? -3.793 5.972 3.461 1.00 93.94 80 GLY A C 1
ATOM 590 O O . GLY A 1 80 ? -3.338 4.888 3.094 1.00 93.94 80 GLY A O 1
ATOM 591 N N . VAL A 1 81 ? -3.195 7.126 3.170 1.00 92.00 81 VAL A N 1
ATOM 592 C CA . VAL A 1 81 ? -1.904 7.210 2.479 1.00 92.00 81 VAL A CA 1
ATOM 593 C C . VAL A 1 81 ? -0.870 7.816 3.416 1.00 92.00 81 VAL A C 1
ATOM 595 O O . VAL A 1 81 ? -1.131 8.823 4.069 1.00 92.00 81 VAL A O 1
ATOM 598 N N . VAL A 1 82 ? 0.331 7.238 3.447 1.00 85.69 82 VAL A N 1
ATOM 599 C CA . VAL A 1 82 ? 1.475 7.813 4.166 1.00 85.69 82 VAL A CA 1
ATOM 600 C C . VAL A 1 82 ? 2.565 8.184 3.166 1.00 85.69 82 VAL A C 1
ATOM 602 O O . VAL A 1 82 ? 2.945 7.403 2.287 1.00 85.69 82 VAL A O 1
ATOM 605 N N . ARG A 1 83 ? 3.106 9.399 3.298 1.00 69.88 83 ARG A N 1
ATOM 606 C CA . ARG A 1 83 ? 4.299 9.831 2.558 1.00 69.88 83 ARG A CA 1
ATOM 607 C C . ARG A 1 83 ? 5.558 9.347 3.282 1.00 69.88 83 ARG A C 1
ATOM 609 O O . ARG A 1 83 ? 6.260 10.142 3.901 1.00 69.88 83 ARG A O 1
ATOM 616 N N . SER A 1 84 ? 5.852 8.049 3.221 1.00 58.88 84 SER A N 1
ATOM 617 C CA . SER A 1 84 ? 7.181 7.549 3.588 1.00 58.88 84 SER A CA 1
ATOM 618 C C . SER A 1 84 ? 8.038 7.424 2.326 1.00 58.88 84 SER A C 1
ATOM 620 O O . SER A 1 84 ? 7.619 6.830 1.332 1.00 58.88 84 SER A O 1
ATOM 622 N N . GLY A 1 85 ? 9.227 8.037 2.340 1.00 54.00 85 GLY A N 1
ATOM 623 C CA . GLY A 1 85 ? 10.224 7.879 1.272 1.00 54.00 85 GLY A CA 1
ATOM 624 C C . GLY A 1 85 ? 10.721 6.437 1.155 1.00 54.00 85 GLY A C 1
ATOM 625 O O . GLY A 1 85 ? 11.158 6.020 0.089 1.00 54.00 85 GLY A O 1
ATOM 626 N N . GLU A 1 86 ? 10.551 5.653 2.220 1.00 50.12 86 GLU A N 1
ATOM 627 C CA . GLU A 1 86 ? 10.926 4.250 2.293 1.00 50.12 86 GLU A CA 1
ATOM 628 C C . GLU A 1 86 ? 9.767 3.466 2.913 1.00 50.12 86 GLU A C 1
ATOM 630 O O . GLU A 1 86 ? 9.307 3.716 4.028 1.00 50.12 86 GLU A O 1
ATOM 635 N N . SER A 1 87 ? 9.208 2.552 2.136 1.00 53.34 87 SER A N 1
ATOM 636 C CA . SER A 1 87 ? 8.055 1.725 2.501 1.00 53.34 87 SER A CA 1
ATOM 637 C C . SER A 1 87 ? 8.360 0.647 3.547 1.00 53.34 87 SER A C 1
ATOM 639 O O . SER A 1 87 ? 7.445 0.189 4.217 1.00 53.34 87 SER A O 1
ATOM 641 N N . PHE A 1 88 ? 9.635 0.298 3.744 1.00 53.06 88 PHE A N 1
ATOM 642 C CA . PHE A 1 88 ? 10.085 -0.645 4.779 1.00 53.06 88 PHE A CA 1
ATOM 643 C C . PHE A 1 88 ? 10.100 -0.047 6.196 1.00 53.06 88 PHE A C 1
ATOM 645 O O . PHE A 1 88 ? 10.308 -0.761 7.170 1.00 53.06 88 PHE A O 1
ATOM 652 N N . GLY A 1 89 ? 9.855 1.259 6.324 1.00 61.41 89 GLY A N 1
ATOM 653 C CA . GLY A 1 89 ? 9.974 1.981 7.585 1.00 61.41 89 GLY A CA 1
ATOM 654 C C . GLY A 1 89 ? 8.654 2.426 8.197 1.00 61.41 89 GLY A C 1
ATOM 655 O O . GLY A 1 89 ? 8.706 3.266 9.082 1.00 61.41 89 GLY A O 1
ATOM 656 N N . LEU A 1 90 ? 7.479 1.961 7.748 1.00 77.50 90 LEU A N 1
ATOM 657 C CA . LEU A 1 90 ? 6.212 2.460 8.310 1.00 77.50 90 LEU A CA 1
ATOM 658 C C . LEU A 1 90 ? 6.105 2.160 9.812 1.00 77.50 90 LEU A C 1
ATOM 660 O O . LEU A 1 90 ? 5.864 3.075 10.593 1.00 77.50 90 LEU A O 1
ATOM 664 N N . SER A 1 91 ? 6.348 0.910 10.213 1.00 77.88 91 SER A N 1
ATOM 665 C CA . SER A 1 91 ? 6.326 0.500 11.622 1.00 77.88 91 SER A CA 1
ATOM 666 C C . SER A 1 91 ? 7.429 1.179 12.438 1.00 77.88 91 SER A C 1
ATOM 668 O O . SER A 1 91 ? 7.164 1.647 13.540 1.00 77.88 91 SER A O 1
ATOM 670 N N . SER A 1 92 ? 8.644 1.304 11.886 1.00 78.81 92 SER A N 1
ATOM 671 C CA . SER A 1 92 ? 9.735 2.055 12.529 1.00 78.81 92 SER A CA 1
ATOM 672 C C . SER A 1 92 ? 9.367 3.522 12.715 1.00 78.81 92 SER A C 1
ATOM 674 O O . SER A 1 92 ? 9.478 4.044 13.810 1.00 78.81 92 SER A O 1
ATOM 676 N N . ARG A 1 93 ? 8.848 4.173 11.673 1.00 81.25 93 ARG A N 1
ATOM 677 C CA . ARG A 1 93 ? 8.468 5.584 11.708 1.00 81.25 93 ARG A CA 1
ATOM 678 C C . ARG A 1 93 ? 7.331 5.840 12.679 1.00 81.25 93 ARG A C 1
ATOM 680 O O . ARG A 1 93 ? 7.320 6.864 13.342 1.00 81.25 93 ARG A O 1
ATOM 687 N N . TRP A 1 94 ? 6.359 4.942 12.743 1.00 87.62 94 TRP A N 1
ATOM 688 C CA . TRP A 1 94 ? 5.277 5.056 13.709 1.00 87.62 94 TRP A CA 1
ATOM 689 C C . TRP A 1 94 ? 5.767 4.870 15.140 1.00 87.62 94 TRP A C 1
ATOM 691 O O . TRP A 1 94 ? 5.337 5.608 16.021 1.00 87.62 94 TRP A O 1
ATOM 701 N N . ARG A 1 95 ? 6.729 3.967 15.355 1.00 85.69 95 ARG A N 1
ATOM 702 C CA . ARG A 1 95 ? 7.435 3.840 16.632 1.00 85.69 95 ARG A CA 1
ATOM 703 C C . ARG A 1 95 ? 8.214 5.111 16.982 1.00 85.69 95 ARG A C 1
ATOM 705 O O . ARG A 1 95 ? 8.120 5.557 18.114 1.00 85.69 95 ARG A O 1
ATOM 712 N N . ASP A 1 96 ? 8.906 5.720 16.019 1.00 87.50 96 ASP A N 1
ATOM 713 C CA . ASP A 1 96 ? 9.623 6.995 16.204 1.00 87.50 96 ASP A CA 1
ATOM 714 C C . ASP A 1 96 ? 8.668 8.168 16.486 1.00 87.50 96 ASP A C 1
ATOM 716 O O . ASP A 1 96 ? 9.068 9.189 17.038 1.00 87.50 96 ASP A O 1
ATOM 720 N N . MET A 1 97 ? 7.402 8.032 16.086 1.00 89.12 97 MET A N 1
ATOM 721 C CA . MET A 1 97 ? 6.318 8.964 16.387 1.00 89.12 97 MET A CA 1
ATOM 722 C C . MET A 1 97 ? 5.575 8.590 17.676 1.00 89.12 97 MET A C 1
ATOM 724 O O . MET A 1 97 ? 4.477 9.090 17.874 1.00 89.12 97 MET A O 1
ATOM 728 N N . ASP A 1 98 ? 6.100 7.690 18.511 1.00 92.62 98 ASP A N 1
ATOM 729 C CA . ASP A 1 98 ? 5.462 7.227 19.750 1.00 92.62 98 ASP A CA 1
ATOM 730 C C . ASP A 1 98 ? 4.006 6.760 19.549 1.00 92.62 98 ASP A C 1
ATOM 732 O O . ASP A 1 98 ? 3.120 7.045 20.359 1.00 92.62 98 ASP A O 1
ATOM 736 N N . ILE A 1 99 ? 3.720 6.069 18.440 1.00 91.75 99 ILE A N 1
ATOM 737 C CA . ILE A 1 99 ? 2.422 5.423 18.216 1.00 91.75 99 ILE A CA 1
ATOM 738 C C . ILE A 1 99 ? 2.427 4.062 18.936 1.00 91.75 99 ILE A C 1
ATOM 740 O O . ILE A 1 99 ? 3.242 3.203 18.592 1.00 91.75 99 ILE A O 1
ATOM 744 N N . PRO A 1 100 ? 1.520 3.829 19.905 1.00 91.62 100 PRO A N 1
ATOM 745 C CA . PRO A 1 100 ? 1.416 2.556 20.617 1.00 91.62 100 PRO A CA 1
ATOM 746 C C . PRO A 1 100 ? 1.149 1.373 19.681 1.00 91.62 100 PRO A C 1
ATOM 748 O O . PRO A 1 100 ? 0.196 1.403 18.899 1.00 91.62 100 PRO A O 1
ATOM 751 N N . ASN A 1 101 ? 1.930 0.297 19.810 1.00 90.31 101 ASN A N 1
ATOM 752 C CA . ASN A 1 101 ? 1.725 -0.926 19.026 1.00 90.31 101 ASN A CA 1
ATOM 753 C C . ASN A 1 101 ? 0.341 -1.535 19.284 1.00 90.31 101 ASN A C 1
ATOM 755 O O . ASN A 1 101 ? -0.296 -2.015 18.351 1.00 90.31 101 ASN A O 1
ATOM 759 N N . GLU A 1 102 ? -0.179 -1.437 20.511 1.00 93.69 102 GLU A N 1
ATOM 760 C CA . GLU A 1 102 ? -1.508 -1.949 20.847 1.00 93.69 102 GLU A CA 1
ATOM 761 C C . GLU A 1 102 ? -2.608 -1.249 20.036 1.00 93.69 102 GLU A C 1
ATOM 763 O O . GLU A 1 102 ? -3.613 -1.869 19.697 1.00 93.69 102 GLU A O 1
ATOM 768 N N . LEU A 1 103 ? -2.440 0.037 19.694 1.00 94.06 103 LEU A N 1
ATOM 769 C CA . LEU A 1 103 ? -3.386 0.740 18.817 1.00 94.06 103 LEU A CA 1
ATOM 770 C C . LEU A 1 103 ? -3.315 0.217 17.382 1.00 94.06 103 LEU A C 1
ATOM 772 O O . LEU A 1 103 ? -4.352 0.060 16.742 1.00 94.06 103 LEU A O 1
ATOM 776 N N . VAL A 1 104 ? -2.110 -0.066 16.884 1.00 93.25 104 VAL A N 1
ATOM 777 C CA . VAL A 1 104 ? -1.885 -0.628 15.542 1.00 93.25 104 VAL A CA 1
ATOM 778 C C . VAL A 1 104 ? -2.521 -2.016 15.423 1.00 93.25 104 VAL A C 1
ATOM 780 O O . VAL A 1 104 ? -3.204 -2.301 14.437 1.00 93.25 104 VAL A O 1
ATOM 783 N N . GLU A 1 105 ? -2.354 -2.854 16.448 1.00 93.56 105 GLU A N 1
ATOM 784 C CA . GLU A 1 105 ? -2.939 -4.195 16.517 1.00 93.56 105 GLU A CA 1
ATOM 785 C C . GLU A 1 105 ? -4.471 -4.147 16.568 1.00 93.56 105 GLU A C 1
ATOM 787 O O . GLU A 1 105 ? -5.131 -4.800 15.758 1.00 93.56 105 GLU A O 1
ATOM 792 N N . ARG A 1 106 ? -5.061 -3.328 17.452 1.00 96.19 106 ARG A N 1
ATOM 793 C CA . ARG A 1 106 ? -6.529 -3.190 17.536 1.00 96.19 106 ARG A CA 1
ATOM 794 C C . ARG A 1 106 ? -7.143 -2.642 16.252 1.00 96.19 106 ARG A C 1
ATOM 796 O O . ARG A 1 106 ? -8.197 -3.109 15.830 1.00 96.19 106 ARG A O 1
ATOM 803 N N . ALA A 1 107 ? -6.458 -1.711 15.592 1.00 96.38 107 ALA A N 1
ATOM 804 C CA . ALA A 1 107 ? -6.858 -1.172 14.297 1.00 96.38 107 ALA A CA 1
ATOM 805 C C . ALA A 1 107 ? -6.667 -2.158 13.127 1.00 96.38 107 ALA A C 1
ATOM 807 O O . ALA A 1 107 ? -6.983 -1.808 11.987 1.00 96.38 107 ALA A O 1
ATOM 808 N N . SER A 1 108 ? -6.142 -3.369 13.373 1.00 96.12 108 SER A N 1
ATOM 809 C CA . SER A 1 108 ? -5.917 -4.411 12.360 1.00 96.12 108 SER A CA 1
ATOM 810 C C . SER A 1 108 ? -5.231 -3.860 11.104 1.00 96.12 108 SER A C 1
ATOM 812 O O . SER A 1 108 ? -5.696 -4.056 9.977 1.00 96.12 108 SER A O 1
ATOM 814 N N . VAL A 1 109 ? -4.152 -3.098 11.306 1.00 94.38 109 VAL A N 1
ATOM 815 C CA . VAL A 1 109 ? -3.464 -2.379 10.229 1.00 94.38 109 VAL A CA 1
ATOM 816 C C . VAL A 1 109 ? -2.824 -3.365 9.254 1.00 94.38 109 VAL A C 1
ATOM 818 O O . VAL A 1 109 ? -1.962 -4.155 9.622 1.00 94.38 109 VAL A O 1
ATOM 821 N N . MET A 1 110 ? -3.202 -3.266 7.981 1.00 94.69 110 MET A N 1
ATOM 822 C CA . MET A 1 110 ? -2.513 -3.914 6.863 1.00 94.69 110 MET A CA 1
ATOM 823 C C . MET A 1 110 ? -1.817 -2.861 6.003 1.00 94.69 110 MET A C 1
ATOM 825 O O . MET A 1 110 ? -2.353 -1.770 5.782 1.00 94.69 110 MET A O 1
ATOM 829 N N . THR A 1 111 ? -0.635 -3.190 5.486 1.00 92.50 111 THR A N 1
ATOM 830 C CA . THR A 1 111 ? 0.188 -2.254 4.705 1.00 92.50 111 THR A CA 1
ATOM 831 C C . THR A 1 111 ? 0.238 -2.669 3.242 1.00 92.50 111 THR A C 1
ATOM 833 O O . THR A 1 111 ? 0.433 -3.835 2.927 1.00 92.50 111 THR A O 1
ATOM 836 N N . VAL A 1 112 ? 0.089 -1.703 2.342 1.00 93.44 112 VAL A N 1
ATOM 837 C CA . VAL A 1 112 ? 0.269 -1.849 0.899 1.00 93.44 112 VAL A CA 1
ATOM 838 C C . VAL A 1 112 ? 1.443 -0.983 0.478 1.00 93.44 112 VAL A C 1
ATOM 840 O O . VAL A 1 112 ? 1.355 0.247 0.427 1.00 93.44 112 VAL A O 1
ATOM 843 N N . THR A 1 113 ? 2.543 -1.630 0.136 1.00 91.50 113 THR A N 1
ATOM 844 C CA . THR A 1 113 ? 3.727 -0.971 -0.393 1.00 91.50 113 THR A CA 1
ATOM 845 C C . THR A 1 113 ? 3.652 -0.916 -1.909 1.00 91.50 113 THR A C 1
ATOM 847 O O . THR A 1 113 ? 3.557 -1.953 -2.558 1.00 91.50 113 THR A O 1
ATOM 850 N N . LEU A 1 114 ? 3.773 0.281 -2.488 1.00 92.50 114 LEU A N 1
ATOM 851 C CA . LEU A 1 114 ? 3.807 0.467 -3.938 1.00 92.50 114 LEU A CA 1
ATOM 852 C C . LEU A 1 114 ? 5.210 0.807 -4.460 1.00 92.50 114 LEU A C 1
ATOM 854 O O . LEU A 1 114 ? 5.959 1.597 -3.864 1.00 92.50 114 LEU A O 1
ATOM 858 N N . ARG A 1 115 ? 5.535 0.268 -5.638 1.00 91.88 115 ARG A N 1
ATOM 859 C CA . ARG A 1 115 ? 6.680 0.671 -6.467 1.00 91.88 115 ARG A CA 1
ATOM 860 C C . ARG A 1 115 ? 6.276 0.758 -7.926 1.00 91.88 115 ARG A C 1
ATOM 862 O O . ARG A 1 115 ? 5.503 -0.055 -8.406 1.00 91.88 115 ARG A O 1
ATOM 869 N N . ARG A 1 116 ? 6.820 1.741 -8.636 1.00 91.19 116 ARG A N 1
ATOM 870 C CA . ARG A 1 116 ? 6.634 1.877 -10.081 1.00 91.19 116 ARG A CA 1
ATOM 871 C C . ARG A 1 116 ? 7.929 1.467 -10.762 1.00 91.19 116 ARG A C 1
ATOM 873 O O . ARG A 1 116 ? 8.978 1.993 -10.400 1.00 91.19 116 ARG A O 1
ATOM 880 N N . LEU A 1 117 ? 7.840 0.530 -11.698 1.00 90.75 117 LEU A N 1
ATOM 881 C CA . LEU A 1 117 ? 8.965 0.063 -12.492 1.00 90.75 117 LEU A CA 1
ATOM 882 C C . LEU A 1 117 ? 8.799 0.505 -13.946 1.00 90.75 117 LEU A C 1
ATOM 884 O O . LEU A 1 117 ? 7.758 0.214 -14.549 1.00 90.75 117 LEU A O 1
ATOM 888 N N . PRO A 1 118 ? 9.811 1.172 -14.526 1.00 89.50 118 PRO A N 1
ATOM 889 C CA . PRO A 1 118 ? 9.805 1.447 -15.947 1.00 89.50 118 PRO A CA 1
ATOM 890 C C . PRO A 1 118 ? 9.850 0.122 -16.710 1.00 89.50 118 PRO A C 1
ATOM 892 O O . PRO A 1 118 ? 10.599 -0.800 -16.374 1.00 89.50 118 PRO A O 1
ATOM 895 N N . LYS A 1 119 ? 9.023 0.027 -17.746 1.00 86.56 119 LYS A N 1
ATOM 896 C CA . LYS A 1 119 ? 9.021 -1.119 -18.660 1.00 86.56 119 LYS A CA 1
ATOM 897 C C . LYS A 1 119 ? 10.351 -1.224 -19.415 1.00 86.56 119 LYS A C 1
ATOM 899 O O . LYS A 1 119 ? 10.994 -0.215 -19.712 1.00 86.56 119 LYS A O 1
ATOM 904 N N . ALA A 1 120 ? 10.724 -2.438 -19.801 1.00 84.81 120 ALA A N 1
ATOM 905 C CA . ALA A 1 120 ? 11.830 -2.656 -20.721 1.00 84.81 120 ALA A CA 1
ATOM 906 C C . ALA A 1 120 ? 11.522 -2.005 -22.088 1.00 84.81 120 ALA A C 1
ATOM 908 O O . ALA A 1 120 ? 10.385 -2.096 -22.555 1.00 84.81 120 ALA A O 1
ATOM 909 N N . PRO A 1 121 ? 12.507 -1.399 -22.780 1.00 79.94 121 PRO A N 1
ATOM 910 C CA . PRO A 1 121 ? 12.281 -0.749 -24.076 1.00 79.94 121 PRO A CA 1
ATOM 911 C C . PRO A 1 121 ? 11.668 -1.664 -25.146 1.00 79.94 121 PRO A C 1
ATOM 913 O O . PRO A 1 121 ? 10.905 -1.204 -25.990 1.00 79.94 121 PRO A O 1
ATOM 916 N N . ALA A 1 122 ? 11.983 -2.962 -25.098 1.00 76.88 122 ALA A N 1
ATOM 917 C CA . ALA A 1 122 ? 11.446 -3.966 -26.014 1.00 76.88 122 ALA A CA 1
ATOM 918 C C . ALA A 1 122 ? 9.979 -4.341 -25.721 1.00 76.88 122 ALA A C 1
ATOM 920 O O . ALA A 1 122 ? 9.312 -4.930 -26.571 1.00 76.88 122 ALA A O 1
ATOM 921 N N . PHE A 1 123 ? 9.462 -3.999 -24.537 1.00 77.50 123 PHE A N 1
ATOM 922 C CA . PHE A 1 123 ? 8.089 -4.279 -24.145 1.00 77.50 123 PHE A CA 1
ATOM 923 C C . PHE A 1 123 ? 7.175 -3.103 -24.513 1.00 77.50 123 PHE A C 1
ATOM 925 O O . PHE A 1 123 ? 7.187 -2.038 -23.888 1.00 77.50 123 PHE A O 1
ATOM 932 N N . ASN A 1 124 ? 6.355 -3.302 -25.548 1.00 70.25 124 ASN A N 1
ATOM 933 C CA . ASN A 1 124 ? 5.428 -2.293 -26.055 1.00 70.25 124 ASN A CA 1
ATOM 934 C C . ASN A 1 124 ? 4.156 -2.191 -25.190 1.00 70.25 124 ASN A C 1
ATOM 936 O O . ASN A 1 124 ? 3.064 -2.566 -25.612 1.00 70.25 124 ASN A O 1
ATOM 940 N N . ALA A 1 125 ? 4.298 -1.691 -23.965 1.00 68.75 125 ALA A N 1
ATOM 941 C CA . ALA A 1 125 ? 3.178 -1.301 -23.109 1.00 68.75 125 ALA A CA 1
ATOM 942 C C . ALA A 1 125 ? 2.999 0.218 -23.111 1.00 68.75 125 ALA A C 1
ATOM 944 O O . ALA A 1 125 ? 3.951 0.959 -23.318 1.00 68.75 125 ALA A O 1
ATOM 945 N N . THR A 1 126 ? 1.802 0.728 -22.839 1.00 67.31 126 THR A N 1
ATOM 946 C CA . THR A 1 126 ? 1.558 2.182 -22.776 1.00 67.31 126 THR A CA 1
ATOM 947 C C . THR A 1 126 ? 1.876 2.792 -21.409 1.00 67.31 126 THR A C 1
ATOM 949 O O . THR A 1 126 ? 1.940 4.012 -21.293 1.00 67.31 126 THR A O 1
ATOM 952 N N . LYS A 1 127 ? 2.069 1.971 -20.370 1.00 69.69 127 LYS A N 1
ATOM 953 C CA . LYS A 1 127 ? 2.274 2.403 -18.980 1.00 69.69 127 LYS A CA 1
ATOM 954 C C . LYS A 1 127 ? 3.411 1.621 -18.318 1.00 69.69 127 LYS A C 1
ATOM 956 O O . LYS A 1 127 ? 3.691 0.492 -18.713 1.00 69.69 127 LYS A O 1
ATOM 961 N N . ASP A 1 128 ? 4.028 2.239 -17.315 1.00 85.31 128 ASP A N 1
ATOM 962 C CA . ASP A 1 128 ? 4.925 1.568 -16.368 1.00 85.31 128 ASP A CA 1
ATOM 963 C C . ASP A 1 128 ? 4.173 0.517 -15.549 1.00 85.31 128 ASP A C 1
ATOM 965 O O . ASP A 1 128 ? 2.962 0.639 -15.339 1.00 85.31 128 ASP A O 1
ATOM 969 N N . LEU A 1 129 ? 4.905 -0.472 -15.040 1.00 88.81 129 LEU A N 1
ATOM 970 C CA . LEU A 1 129 ? 4.347 -1.522 -14.195 1.00 88.81 129 LEU A CA 1
ATOM 971 C C . LEU A 1 129 ? 4.293 -1.059 -12.737 1.00 88.81 129 LEU A C 1
ATOM 973 O O . LEU A 1 129 ? 5.205 -0.389 -12.245 1.00 88.81 129 LEU A O 1
ATOM 977 N N . LEU A 1 130 ? 3.206 -1.397 -12.047 1.00 92.38 130 LEU A N 1
ATOM 978 C CA . LEU A 1 130 ? 2.974 -1.022 -10.656 1.00 92.38 130 LEU A CA 1
ATOM 979 C C . LEU A 1 130 ? 3.076 -2.271 -9.788 1.00 92.38 130 LEU A C 1
ATOM 981 O O . LEU A 1 130 ? 2.200 -3.121 -9.808 1.00 92.38 130 LEU A O 1
ATOM 985 N N . LEU A 1 131 ? 4.131 -2.378 -8.997 1.00 93.19 131 LEU A N 1
ATOM 986 C CA . LEU A 1 131 ? 4.274 -3.450 -8.024 1.00 93.19 131 LEU A CA 1
ATOM 987 C C . LEU A 1 131 ? 3.533 -3.065 -6.750 1.00 93.19 131 LEU A C 1
ATOM 989 O O . LEU A 1 131 ? 3.586 -1.906 -6.318 1.00 93.19 131 LEU A O 1
ATOM 993 N N . ALA A 1 132 ? 2.880 -4.052 -6.145 1.00 93.75 132 ALA A N 1
ATOM 994 C CA . ALA A 1 132 ? 2.169 -3.896 -4.889 1.00 93.75 132 ALA A CA 1
ATOM 995 C C . ALA A 1 132 ? 2.469 -5.085 -3.976 1.00 93.75 132 ALA A C 1
ATOM 997 O O . ALA A 1 132 ? 2.167 -6.226 -4.310 1.00 93.75 132 ALA A O 1
ATOM 998 N N . GLU A 1 133 ? 3.041 -4.822 -2.812 1.00 93.12 133 GLU A N 1
ATOM 999 C CA . GLU A 1 133 ? 3.221 -5.817 -1.758 1.00 93.12 133 GLU A CA 1
ATOM 1000 C C . GLU A 1 133 ? 2.209 -5.533 -0.655 1.00 93.12 133 GLU A C 1
ATOM 1002 O O . GLU A 1 133 ? 2.135 -4.415 -0.145 1.00 93.12 133 GLU A O 1
ATOM 1007 N N . VAL A 1 134 ? 1.405 -6.541 -0.322 1.00 93.62 134 VAL A N 1
ATOM 1008 C CA . VAL A 1 134 ? 0.379 -6.451 0.716 1.00 93.62 134 VAL A CA 1
ATOM 1009 C C . VAL A 1 134 ? 0.853 -7.255 1.915 1.00 93.62 134 VAL A C 1
ATOM 1011 O O . VAL A 1 134 ? 0.993 -8.474 1.824 1.00 93.62 134 VAL A O 1
ATOM 1014 N N . LEU A 1 135 ? 1.095 -6.562 3.022 1.00 91.69 135 LEU A N 1
ATOM 1015 C CA . LEU A 1 135 ? 1.479 -7.143 4.299 1.00 91.69 135 LEU A CA 1
ATOM 1016 C C . LEU A 1 135 ? 0.252 -7.237 5.207 1.00 91.69 135 LEU A C 1
ATOM 1018 O O . LEU A 1 135 ? -0.479 -6.252 5.381 1.00 91.69 135 LEU A O 1
ATOM 1022 N N . GLY A 1 136 ? 0.048 -8.420 5.781 1.00 91.56 136 GLY A N 1
ATOM 1023 C CA . GLY A 1 136 ? -0.958 -8.682 6.800 1.00 91.56 136 GLY A CA 1
ATOM 1024 C C . GLY A 1 136 ? -0.691 -7.926 8.103 1.00 91.56 136 GLY A C 1
ATOM 1025 O O . GLY A 1 136 ? 0.283 -7.182 8.240 1.00 91.56 136 GLY A O 1
ATOM 1026 N N . THR A 1 137 ? -1.569 -8.131 9.083 1.00 90.50 137 THR A N 1
ATOM 1027 C CA . THR A 1 137 ? -1.445 -7.542 10.429 1.00 90.50 137 THR A CA 1
ATOM 1028 C C . THR A 1 137 ? -0.244 -8.082 11.203 1.00 90.50 137 THR A C 1
ATOM 1030 O O . THR A 1 137 ? 0.257 -7.428 12.107 1.00 90.50 137 THR A O 1
ATOM 1033 N N . ASP A 1 138 ? 0.226 -9.270 10.837 1.00 87.81 138 ASP A N 1
ATOM 1034 C CA . ASP A 1 138 ? 1.445 -9.921 11.320 1.00 87.81 138 ASP A CA 1
ATOM 1035 C C . ASP A 1 138 ? 2.696 -9.520 10.516 1.00 87.81 138 ASP A C 1
ATOM 1037 O O . ASP A 1 138 ? 3.772 -10.079 10.715 1.00 87.81 138 ASP A O 1
ATOM 1041 N N . HIS A 1 139 ? 2.554 -8.561 9.595 1.00 84.44 139 HIS A N 1
ATOM 1042 C CA . HIS A 1 139 ? 3.569 -8.140 8.634 1.00 84.44 139 HIS A CA 1
ATOM 1043 C C . HIS A 1 139 ? 4.019 -9.225 7.641 1.00 84.44 139 HIS A C 1
ATOM 1045 O O . HIS A 1 139 ? 4.993 -9.010 6.917 1.00 84.44 139 HIS A O 1
ATOM 1051 N N . ALA A 1 140 ? 3.310 -10.354 7.539 1.00 87.31 140 ALA A N 1
ATOM 1052 C CA . ALA A 1 140 ? 3.606 -11.378 6.545 1.00 87.31 140 ALA A CA 1
ATOM 1053 C C . ALA A 1 140 ? 3.043 -10.989 5.160 1.00 87.31 140 ALA A C 1
ATOM 1055 O O . ALA A 1 140 ? 1.939 -10.440 5.071 1.00 87.31 140 ALA A O 1
ATOM 1056 N N . PRO A 1 141 ? 3.766 -11.261 4.058 1.00 89.12 141 PRO A N 1
ATOM 1057 C CA . PRO A 1 141 ? 3.267 -10.995 2.713 1.00 89.12 141 PRO A CA 1
ATOM 1058 C C . PRO A 1 141 ? 2.107 -11.934 2.346 1.00 89.12 141 PRO A C 1
ATOM 1060 O O . PRO A 1 141 ? 2.185 -13.142 2.551 1.00 89.12 141 PRO A O 1
ATOM 1063 N N . LEU A 1 142 ? 1.042 -11.383 1.753 1.00 91.12 142 LEU A N 1
ATOM 1064 C CA . LEU A 1 142 ? -0.176 -12.134 1.399 1.00 91.12 142 LEU A CA 1
ATOM 1065 C C . LEU A 1 142 ? -0.198 -12.707 -0.031 1.00 91.12 142 LEU A C 1
ATOM 1067 O O . LEU A 1 142 ? -1.061 -13.523 -0.341 1.00 91.12 142 LEU A O 1
ATOM 1071 N N . ALA A 1 143 ? 0.703 -12.272 -0.914 1.00 85.38 143 ALA A N 1
ATOM 1072 C CA . ALA A 1 143 ? 0.812 -12.784 -2.288 1.00 85.38 143 ALA A CA 1
ATOM 1073 C C . ALA A 1 143 ? 2.267 -13.068 -2.673 1.00 85.38 143 ALA A C 1
ATOM 1075 O O . ALA A 1 143 ? 2.585 -14.149 -3.154 1.00 85.38 143 ALA A O 1
ATOM 1076 N N . GLY A 1 144 ? 3.144 -12.095 -2.437 1.00 85.62 144 GLY A N 1
ATOM 1077 C CA . GLY A 1 144 ? 4.570 -12.174 -2.721 1.00 85.62 144 GLY A CA 1
ATOM 1078 C C . GLY A 1 144 ? 5.219 -10.818 -2.488 1.00 85.62 144 GLY A C 1
ATOM 1079 O O . GLY A 1 144 ? 4.549 -9.778 -2.544 1.00 85.62 144 GLY A O 1
ATOM 1080 N N . SER A 1 145 ? 6.512 -10.833 -2.207 1.00 90.81 145 SER A N 1
ATOM 1081 C CA . SER A 1 145 ? 7.282 -9.624 -1.943 1.00 90.81 145 SER A CA 1
ATOM 1082 C C . SER A 1 145 ? 7.467 -8.770 -3.197 1.00 90.81 145 SER A C 1
ATOM 1084 O O . SER A 1 145 ? 7.348 -9.248 -4.331 1.00 90.81 145 SER A O 1
ATOM 1086 N N . LEU A 1 146 ? 7.825 -7.496 -3.017 1.00 91.62 146 LEU A N 1
ATOM 1087 C CA . LEU A 1 146 ? 8.210 -6.647 -4.154 1.00 91.62 146 LEU A CA 1
ATOM 1088 C C . LEU A 1 146 ? 9.378 -7.252 -4.950 1.00 91.62 146 LEU A C 1
ATOM 1090 O O . LEU A 1 146 ? 9.394 -7.168 -6.177 1.00 91.62 146 LEU A O 1
ATOM 1094 N N . ALA A 1 147 ? 10.350 -7.857 -4.259 1.00 92.19 147 ALA A N 1
ATOM 1095 C CA . ALA A 1 147 ? 11.532 -8.444 -4.880 1.00 92.19 147 ALA A CA 1
ATOM 1096 C C . ALA A 1 147 ? 11.176 -9.665 -5.744 1.00 92.19 147 ALA A C 1
ATOM 1098 O O . ALA A 1 147 ? 11.659 -9.779 -6.869 1.00 92.19 147 ALA A O 1
ATOM 1099 N N . GLU A 1 148 ? 10.292 -10.546 -5.270 1.00 93.06 148 GLU A N 1
ATOM 1100 C CA . GLU A 1 148 ? 9.814 -11.707 -6.039 1.00 93.06 148 GLU A CA 1
ATOM 1101 C C . GLU A 1 148 ? 9.020 -11.287 -7.281 1.00 93.06 148 GLU A C 1
ATOM 1103 O O . GLU A 1 148 ? 9.230 -11.827 -8.374 1.00 93.06 148 GLU A O 1
ATOM 1108 N N . GLN A 1 149 ? 8.158 -10.275 -7.145 1.00 93.44 149 GLN A N 1
ATOM 1109 C CA . GLN A 1 149 ? 7.437 -9.689 -8.278 1.00 93.44 149 GLN A CA 1
ATOM 1110 C C . GLN A 1 149 ? 8.417 -9.118 -9.311 1.00 93.44 149 GLN A C 1
ATOM 1112 O O . GLN A 1 149 ? 8.322 -9.425 -10.499 1.00 93.44 149 GLN A O 1
ATOM 1117 N N . ALA A 1 150 ? 9.416 -8.350 -8.870 1.00 94.19 150 ALA A N 1
ATOM 1118 C CA . ALA A 1 150 ? 10.436 -7.793 -9.753 1.00 94.19 150 ALA A CA 1
ATOM 1119 C C . ALA A 1 150 ? 11.244 -8.882 -10.479 1.00 94.19 150 ALA A C 1
ATOM 1121 O O . ALA A 1 150 ? 11.408 -8.800 -11.695 1.00 94.19 150 ALA A O 1
ATOM 1122 N N . LYS A 1 151 ? 11.673 -9.941 -9.775 1.00 94.88 151 LYS A N 1
ATOM 1123 C CA . LYS A 1 151 ? 12.386 -11.092 -10.367 1.00 94.88 151 LYS A CA 1
ATOM 1124 C C . LYS A 1 151 ? 11.560 -11.773 -11.454 1.00 94.88 151 LYS A C 1
ATOM 1126 O O . LYS A 1 151 ? 12.093 -12.113 -12.512 1.00 94.88 151 LYS A O 1
ATOM 1131 N N . THR A 1 152 ? 10.257 -11.915 -11.226 1.00 93.31 152 THR A N 1
ATOM 1132 C CA . THR A 1 152 ? 9.320 -12.473 -12.211 1.00 93.31 152 THR A CA 1
ATOM 1133 C C . THR A 1 152 ? 9.247 -11.599 -13.464 1.00 93.31 152 THR A C 1
ATOM 1135 O O . THR A 1 152 ? 9.366 -12.101 -14.581 1.00 93.31 152 THR A O 1
ATOM 1138 N N . LEU A 1 153 ? 9.123 -10.279 -13.297 1.00 92.31 153 LEU A N 1
ATOM 1139 C CA . LEU A 1 153 ? 9.040 -9.330 -14.412 1.00 92.31 153 LEU A CA 1
ATOM 1140 C C . LEU A 1 153 ? 10.344 -9.230 -15.215 1.00 92.31 153 LEU A C 1
ATOM 1142 O O . LEU A 1 153 ? 10.294 -9.128 -16.442 1.00 92.31 153 LEU A O 1
ATOM 1146 N N . VAL A 1 154 ? 11.499 -9.287 -14.547 1.00 94.00 154 VAL A N 1
ATOM 1147 C CA . VAL A 1 154 ? 12.817 -9.309 -15.202 1.00 94.00 154 VAL A CA 1
ATOM 1148 C C . VAL A 1 154 ? 13.009 -10.605 -15.983 1.00 94.00 154 VAL A C 1
ATOM 1150 O O . VAL A 1 154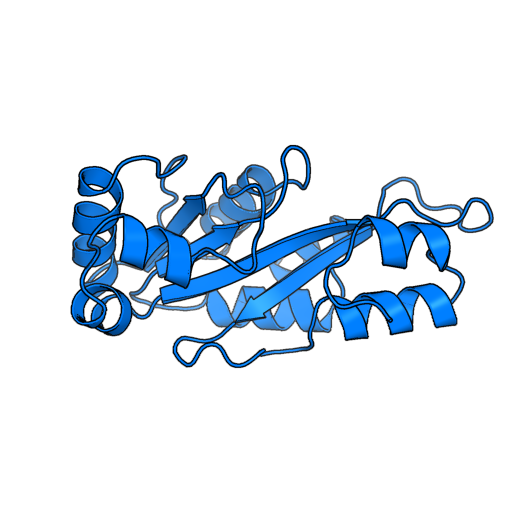 ? 13.390 -10.566 -17.151 1.00 94.00 154 VAL A O 1
ATOM 1153 N N . SER A 1 155 ? 12.658 -11.749 -15.390 1.00 94.06 155 SER A N 1
ATOM 1154 C CA . SER A 1 155 ? 12.735 -13.055 -16.061 1.00 94.06 155 SER A CA 1
ATOM 1155 C C . SER A 1 155 ? 11.826 -13.133 -17.293 1.00 94.06 155 SER A C 1
ATOM 1157 O O . SER A 1 155 ? 12.169 -13.781 -18.278 1.00 94.06 155 SER A O 1
ATOM 1159 N N . ALA A 1 15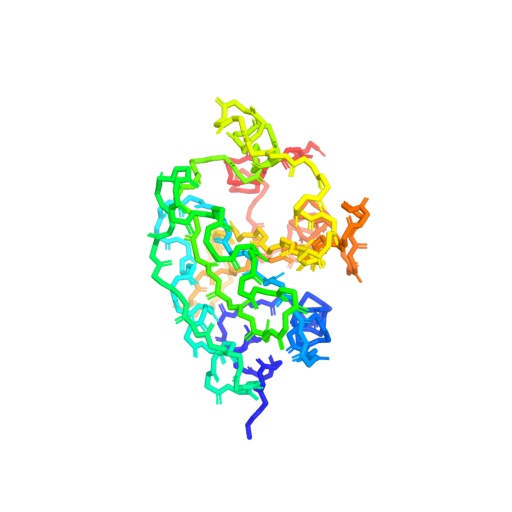6 ? 10.687 -12.436 -17.265 1.00 91.19 156 ALA A N 1
ATOM 1160 C CA . ALA A 1 156 ? 9.768 -12.313 -18.395 1.00 91.19 156 ALA A CA 1
ATOM 1161 C C . ALA A 1 156 ? 10.197 -11.258 -19.440 1.00 91.19 156 ALA A C 1
ATOM 1163 O O . ALA A 1 156 ? 9.501 -11.069 -20.437 1.00 91.19 156 ALA A O 1
ATOM 1164 N N . GLY A 1 157 ? 11.309 -10.544 -19.226 1.00 91.25 157 GLY A N 1
ATOM 1165 C CA . GLY A 1 157 ? 11.797 -9.493 -20.125 1.00 91.25 157 GLY A CA 1
ATOM 1166 C C . GLY A 1 157 ? 10.931 -8.227 -20.150 1.00 91.25 157 GLY A C 1
ATOM 1167 O O . GLY A 1 157 ? 11.053 -7.414 -21.066 1.00 91.25 157 GLY A O 1
ATOM 1168 N N . LEU A 1 158 ? 10.047 -8.051 -19.163 1.00 91.00 158 LEU A N 1
ATOM 1169 C CA . LEU A 1 158 ? 9.114 -6.922 -19.080 1.00 91.00 158 LEU A CA 1
ATOM 1170 C C . LEU A 1 158 ? 9.740 -5.693 -18.414 1.00 91.00 158 LEU A C 1
ATOM 1172 O O . LEU A 1 158 ? 9.294 -4.569 -18.644 1.00 91.00 158 LEU A O 1
ATOM 1176 N N . VAL A 1 159 ? 10.768 -5.907 -17.594 1.00 92.94 159 VAL A N 1
ATOM 1177 C CA . VAL A 1 159 ? 11.532 -4.894 -16.852 1.00 92.94 159 VAL A CA 1
ATOM 1178 C C . VAL A 1 159 ? 13.016 -5.245 -16.964 1.00 92.94 159 VAL A C 1
ATOM 1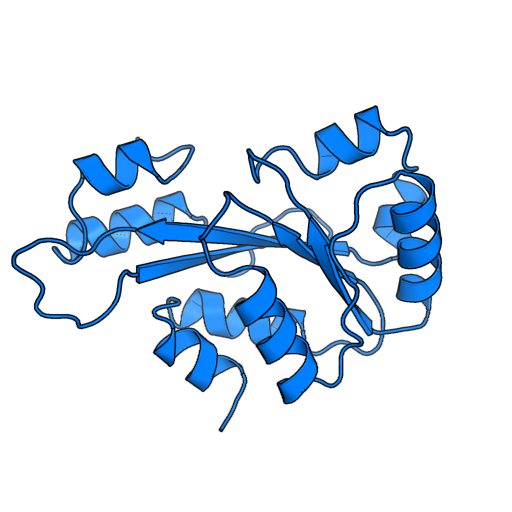180 O O . VAL A 1 159 ? 13.367 -6.417 -17.079 1.00 92.94 159 VAL A O 1
ATOM 1183 N N . THR A 1 160 ? 13.899 -4.246 -16.961 1.00 92.69 160 THR A N 1
ATOM 1184 C CA . THR A 1 160 ? 15.348 -4.492 -16.948 1.00 92.69 160 THR A CA 1
ATOM 1185 C C . THR A 1 160 ? 15.841 -4.792 -15.532 1.00 92.69 160 THR A C 1
ATOM 1187 O O . THR A 1 160 ? 15.321 -4.257 -14.554 1.00 92.69 160 THR A O 1
ATOM 1190 N N . ASP A 1 161 ? 16.888 -5.608 -15.417 1.00 94.50 161 ASP A 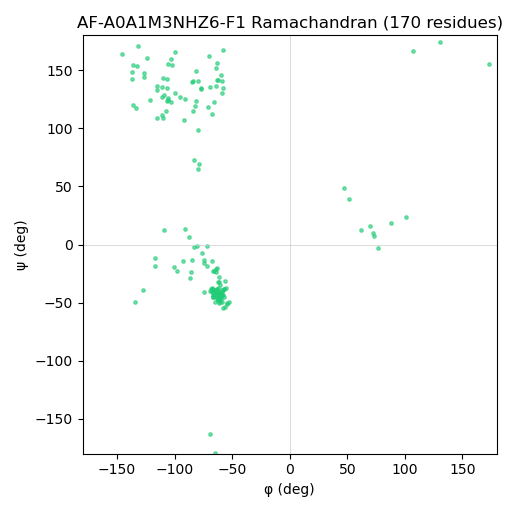N 1
ATOM 1191 C CA . ASP A 1 161 ? 17.523 -5.906 -14.126 1.00 94.50 161 ASP A CA 1
ATOM 1192 C C . ASP A 1 161 ? 18.015 -4.631 -13.407 1.00 94.50 161 ASP A C 1
ATOM 1194 O O . ASP A 1 161 ? 17.827 -4.468 -12.204 1.00 94.50 161 ASP A O 1
ATOM 1198 N N . GLU A 1 162 ? 18.551 -3.669 -14.166 1.00 93.50 162 GLU A N 1
ATOM 1199 C CA . GLU A 1 162 ? 18.973 -2.357 -13.659 1.00 93.50 162 GLU A CA 1
ATOM 1200 C C . GLU A 1 162 ? 17.812 -1.565 -13.036 1.00 93.50 162 GLU A C 1
ATOM 1202 O O . GLU A 1 162 ? 17.941 -1.034 -11.931 1.00 93.50 162 GLU A O 1
ATOM 1207 N N . ALA A 1 163 ? 16.656 -1.521 -13.707 1.00 92.00 163 ALA A N 1
ATOM 1208 C CA . ALA A 1 163 ? 15.479 -0.838 -13.183 1.00 92.00 163 ALA A CA 1
ATOM 1209 C C . ALA A 1 163 ? 14.966 -1.506 -11.901 1.00 92.00 163 ALA A C 1
ATOM 1211 O O . ALA A 1 163 ? 14.597 -0.815 -10.949 1.00 92.00 163 ALA A O 1
ATOM 1212 N N . ALA A 1 164 ? 14.970 -2.841 -11.858 1.00 93.12 164 ALA A N 1
ATOM 1213 C CA . ALA A 1 164 ? 14.590 -3.593 -10.670 1.00 93.12 164 ALA A CA 1
ATOM 1214 C C . ALA A 1 164 ? 15.505 -3.263 -9.476 1.00 93.12 164 ALA A C 1
ATOM 1216 O O . ALA A 1 164 ? 14.988 -2.870 -8.429 1.00 93.12 164 ALA A O 1
ATOM 1217 N N . ARG A 1 165 ? 16.836 -3.289 -9.653 1.00 92.88 165 ARG A N 1
ATOM 1218 C CA . ARG A 1 165 ? 17.815 -2.917 -8.607 1.00 92.88 165 ARG A CA 1
ATOM 1219 C C . ARG A 1 165 ? 17.631 -1.497 -8.087 1.00 92.88 165 ARG A C 1
ATOM 1221 O O . ARG A 1 165 ? 17.781 -1.255 -6.895 1.00 92.88 165 ARG A O 1
ATOM 1228 N N . PHE A 1 166 ? 17.316 -0.550 -8.969 1.00 89.50 166 PHE A N 1
ATOM 1229 C CA . PHE A 1 166 ? 17.186 0.851 -8.578 1.00 89.50 166 PHE A CA 1
ATOM 1230 C C . PHE A 1 166 ? 15.891 1.137 -7.802 1.00 89.50 166 PHE A C 1
ATOM 1232 O O . PHE A 1 166 ? 15.890 1.902 -6.838 1.00 89.50 166 PHE A O 1
ATOM 1239 N N . HIS A 1 167 ? 14.768 0.551 -8.221 1.00 89.31 167 HIS A N 1
ATOM 1240 C CA . HIS A 1 167 ? 13.453 0.916 -7.688 1.00 89.31 167 HIS A CA 1
ATOM 1241 C C . HIS A 1 167 ? 12.938 -0.015 -6.584 1.00 89.31 167 HIS A C 1
ATOM 1243 O O . HIS A 1 167 ? 12.073 0.402 -5.803 1.00 89.31 167 HIS A O 1
ATOM 1249 N N . VAL A 1 168 ? 13.417 -1.259 -6.506 1.00 89.19 168 VAL A N 1
ATOM 1250 C CA . VAL A 1 168 ? 12.869 -2.289 -5.614 1.00 89.19 168 VAL A CA 1
ATOM 1251 C C . VAL A 1 168 ? 13.865 -2.613 -4.496 1.00 89.19 168 VAL A C 1
ATOM 1253 O O . VAL A 1 168 ? 14.910 -3.203 -4.759 1.00 89.19 168 VAL A O 1
ATOM 1256 N N . PRO A 1 169 ? 13.561 -2.260 -3.232 1.00 83.31 169 PRO A N 1
ATOM 1257 C CA . PRO A 1 169 ? 14.433 -2.606 -2.114 1.00 83.31 169 PRO A CA 1
ATOM 1258 C C . PRO A 1 169 ? 14.540 -4.124 -1.935 1.00 83.31 169 PRO A C 1
ATOM 1260 O O . PRO A 1 169 ? 13.544 -4.832 -2.082 1.00 83.31 169 PRO A O 1
ATOM 1263 N N . GLY A 1 170 ? 15.737 -4.606 -1.592 1.00 82.31 170 GLY A N 1
ATOM 1264 C CA . GLY A 1 170 ? 16.000 -6.037 -1.401 1.00 82.31 170 GLY A CA 1
ATOM 1265 C C . GLY A 1 170 ? 16.027 -6.854 -2.698 1.00 82.31 170 GLY A C 1
ATOM 1266 O O . GLY A 1 170 ? 16.035 -8.082 -2.641 1.00 82.31 170 GLY A O 1
ATOM 1267 N N . TYR A 1 171 ? 16.020 -6.199 -3.865 1.00 85.94 171 TYR A N 1
ATOM 1268 C CA . TYR A 1 171 ? 16.278 -6.860 -5.138 1.00 85.94 171 TYR A CA 1
ATOM 1269 C C . TYR A 1 171 ? 17.792 -7.058 -5.318 1.00 85.94 171 TYR A C 1
ATOM 1271 O O . TYR A 1 171 ? 18.508 -6.133 -5.704 1.00 85.94 171 TYR A O 1
ATOM 1279 N N . GLU A 1 172 ? 18.249 -8.275 -5.015 1.00 79.69 172 GLU A N 1
ATOM 1280 C CA . GLU A 1 172 ? 19.595 -8.805 -5.289 1.00 79.69 172 GLU A CA 1
ATOM 1281 C C . GLU A 1 172 ? 19.527 -10.053 -6.178 1.00 79.69 172 GLU A C 1
ATOM 1283 O O . GLU A 1 172 ? 18.593 -10.886 -5.982 1.00 79.69 172 GLU A O 1
#

Solvent-accessible surface area (backbone atoms only — not comparable to full-atom values): 9016 Å² total; per-residue (Å²): 139,52,55,38,58,54,35,38,75,53,38,23,53,67,57,36,21,49,36,48,43,58,62,57,68,52,75,44,16,29,38,37,29,30,18,46,87,91,55,47,53,67,60,52,41,52,46,46,24,74,66,58,68,29,47,67,51,63,79,52,82,49,58,67,58,45,54,54,48,31,61,48,10,56,70,33,25,30,30,35,31,39,87,34,84,50,53,92,37,56,70,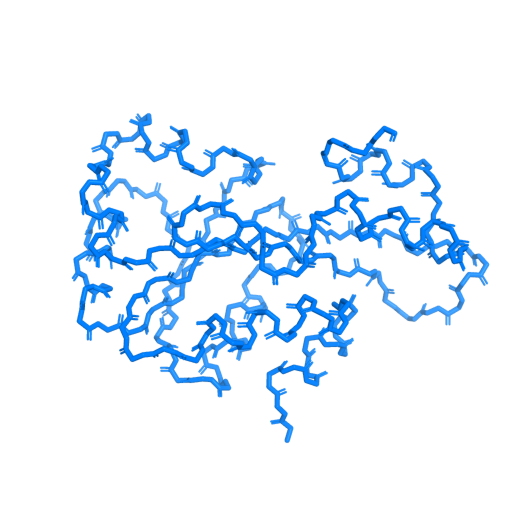58,50,38,50,77,53,73,51,58,65,68,49,47,59,62,7,46,41,26,40,34,36,41,37,58,41,64,51,19,90,89,41,92,62,98,64,52,35,27,44,49,23,39,24,41,71,84,64,46,66,66,60,47,50,57,35,58,53,42,52,52,36,33,75,69,55,44,25,43,67,67,52,37,51,73,62,32,79,86,45,127

Mean predicted aligned error: 4.21 Å

Radius of gyration: 15.69 Å; Cα contacts (8 Å, |Δi|>4): 334; chains: 1; bounding box: 36×27×47 Å